Protein AF-A0A090MFX2-F1 (afdb_monomer)

Structure (mmCIF, N/CA/C/O backbone):
data_AF-A0A090MFX2-F1
#
_entry.id   AF-A0A090MFX2-F1
#
loop_
_atom_site.group_PDB
_atom_site.id
_atom_site.type_symbol
_atom_site.label_atom_id
_atom_site.label_alt_id
_atom_site.label_comp_id
_atom_site.label_asym_id
_atom_site.label_entity_id
_atom_site.label_seq_id
_atom_site.pdbx_PDB_ins_code
_atom_site.Cartn_x
_atom_site.Cartn_y
_atom_site.Cartn_z
_atom_site.occupancy
_atom_site.B_iso_or_equiv
_atom_site.auth_seq_id
_atom_site.auth_comp_id
_atom_site.auth_asym_id
_atom_site.auth_atom_id
_atom_site.pdbx_PDB_model_num
ATOM 1 N N . MET A 1 1 ? 0.417 9.725 8.225 1.00 79.62 1 MET A N 1
ATOM 2 C CA . MET A 1 1 ? -0.556 9.581 9.338 1.00 79.62 1 MET A CA 1
ATOM 3 C C . MET A 1 1 ? -0.622 8.150 9.881 1.00 79.62 1 MET A C 1
ATOM 5 O O . MET A 1 1 ? -0.572 8.003 11.095 1.00 79.62 1 MET A O 1
ATOM 9 N N . ILE A 1 2 ? -0.626 7.115 9.029 1.00 90.94 2 ILE A N 1
ATOM 10 C CA . ILE A 1 2 ? -0.698 5.692 9.433 1.00 90.94 2 ILE A CA 1
ATOM 11 C C . ILE A 1 2 ? 0.440 5.269 10.380 1.00 90.94 2 ILE A C 1
ATOM 13 O O . ILE A 1 2 ? 0.163 4.793 11.473 1.00 90.94 2 ILE A O 1
ATOM 17 N N . ARG A 1 3 ? 1.711 5.570 10.061 1.00 93.75 3 ARG A N 1
ATOM 18 C CA . ARG A 1 3 ? 2.859 5.313 10.966 1.00 93.75 3 ARG A CA 1
ATOM 19 C C . ARG A 1 3 ? 2.649 5.822 12.393 1.00 93.75 3 ARG A C 1
ATOM 21 O O . ARG A 1 3 ? 3.063 5.190 13.359 1.00 93.75 3 ARG A O 1
ATOM 28 N N . ARG A 1 4 ? 2.021 6.994 12.537 1.00 93.94 4 ARG A N 1
ATOM 29 C CA . ARG A 1 4 ? 1.722 7.570 13.853 1.00 93.94 4 ARG A CA 1
ATOM 30 C C . ARG A 1 4 ? 0.610 6.790 14.552 1.00 93.94 4 ARG A C 1
ATOM 32 O O . ARG A 1 4 ? 0.737 6.560 15.747 1.00 93.94 4 ARG A O 1
ATOM 39 N N . ALA A 1 5 ? -0.435 6.390 13.829 1.00 92.25 5 ALA A N 1
ATOM 40 C CA . ALA A 1 5 ? -1.502 5.554 14.372 1.00 92.25 5 ALA A CA 1
ATOM 41 C C . ALA A 1 5 ? -0.947 4.221 14.900 1.00 92.25 5 ALA A C 1
ATOM 43 O O . ALA A 1 5 ? -1.201 3.886 16.051 1.00 92.25 5 ALA A O 1
ATOM 44 N N . LEU A 1 6 ? -0.092 3.541 14.127 1.00 94.81 6 LEU A N 1
ATOM 45 C CA . LEU A 1 6 ? 0.555 2.288 14.539 1.00 94.81 6 LEU A CA 1
ATOM 46 C C . LEU A 1 6 ? 1.423 2.460 15.795 1.00 94.81 6 LEU A C 1
ATOM 48 O O . LEU A 1 6 ? 1.322 1.671 16.729 1.00 94.81 6 LEU A O 1
ATOM 52 N N . ARG A 1 7 ? 2.218 3.538 15.880 1.00 95.38 7 ARG A N 1
ATOM 53 C CA . ARG A 1 7 ? 2.998 3.858 17.096 1.00 95.38 7 ARG A CA 1
ATOM 54 C C . ARG A 1 7 ? 2.128 4.111 18.326 1.00 95.38 7 ARG A C 1
ATOM 56 O O . ARG A 1 7 ? 2.588 3.917 19.445 1.00 95.38 7 ARG A O 1
ATOM 63 N N . LEU A 1 8 ? 0.909 4.606 18.127 1.00 94.75 8 LEU A N 1
ATOM 64 C CA . LEU A 1 8 ? -0.022 4.928 19.204 1.00 94.75 8 LEU A CA 1
ATOM 65 C C . LEU A 1 8 ? -0.964 3.772 19.553 1.00 94.75 8 LEU A C 1
ATOM 67 O O . LEU A 1 8 ? -1.698 3.922 20.525 1.00 94.75 8 LEU A O 1
ATOM 71 N N . LYS A 1 9 ? -0.934 2.644 18.825 1.00 93.69 9 LYS A N 1
ATOM 72 C CA . LYS A 1 9 ? -1.847 1.503 19.011 1.00 93.69 9 LYS A CA 1
ATOM 73 C C . LYS A 1 9 ? -1.977 1.104 20.484 1.00 93.69 9 LYS A C 1
ATOM 75 O O . LYS A 1 9 ? -3.056 1.229 21.055 1.00 93.69 9 LYS A O 1
ATOM 80 N N . THR A 1 10 ? -0.863 0.765 21.134 1.00 94.12 10 THR A N 1
ATOM 81 C CA . THR A 1 10 ? -0.848 0.346 22.548 1.00 94.12 10 THR A CA 1
ATOM 82 C C . THR A 1 10 ? -1.398 1.425 23.481 1.00 94.12 10 THR A C 1
ATOM 84 O O . THR A 1 10 ? -2.158 1.140 24.403 1.00 94.12 10 THR A O 1
ATOM 87 N N . SER A 1 11 ? -1.051 2.690 23.240 1.00 94.12 11 SER A N 1
ATOM 88 C CA . SER A 1 11 ? -1.545 3.808 24.048 1.00 94.12 11 SER A CA 1
ATOM 89 C C . SER A 1 11 ? -3.056 3.999 23.897 1.00 94.12 11 SER A C 1
ATOM 91 O O . SER A 1 11 ? -3.733 4.299 24.878 1.00 94.12 11 SER A O 1
ATOM 93 N N . ILE A 1 12 ? -3.586 3.821 22.684 1.00 91.69 12 ILE A N 1
ATOM 94 C CA . ILE A 1 12 ? -5.021 3.903 22.389 1.00 91.69 12 ILE A CA 1
ATOM 95 C C . ILE A 1 12 ? -5.760 2.752 23.075 1.00 91.69 12 ILE A C 1
ATOM 97 O O . ILE A 1 12 ? -6.753 2.999 23.756 1.00 91.69 12 ILE A O 1
ATOM 101 N N . GLU A 1 13 ? -5.257 1.524 22.969 1.00 92.25 13 GLU A N 1
ATOM 102 C CA . GLU A 1 13 ? -5.842 0.342 23.615 1.00 92.25 13 GLU A CA 1
ATOM 103 C C . GLU A 1 13 ? -5.888 0.490 25.141 1.00 92.25 13 GLU A C 1
ATOM 105 O O . GLU A 1 13 ? -6.936 0.292 25.757 1.00 92.25 13 GLU A O 1
ATOM 110 N N . LEU A 1 14 ? -4.790 0.930 25.764 1.00 93.88 14 LEU A N 1
ATOM 111 C CA . LEU A 1 14 ? -4.743 1.182 27.207 1.00 93.88 14 LEU A CA 1
ATOM 112 C C . LEU A 1 14 ? -5.718 2.282 27.638 1.00 93.88 14 LEU A C 1
ATOM 114 O O . LEU A 1 14 ? -6.377 2.162 28.675 1.00 93.88 14 LEU A O 1
ATOM 118 N N . LEU A 1 15 ? -5.830 3.352 26.845 1.00 92.81 15 LEU A N 1
ATOM 119 C CA . LEU A 1 15 ? -6.781 4.431 27.101 1.00 92.81 15 LEU A CA 1
ATOM 120 C C . LEU A 1 15 ? -8.218 3.910 27.032 1.00 92.81 15 LEU A C 1
ATOM 122 O O . LEU A 1 15 ? -9.003 4.196 27.935 1.00 92.81 15 LEU A O 1
ATOM 126 N N . LEU A 1 16 ? -8.547 3.113 26.012 1.00 92.19 16 LEU A N 1
ATOM 127 C CA . LEU A 1 16 ? -9.862 2.494 25.852 1.00 92.19 16 LEU A CA 1
ATOM 128 C C . LEU A 1 16 ? -10.209 1.592 27.036 1.00 92.19 16 LEU A C 1
ATOM 130 O O . LEU A 1 16 ? -11.299 1.723 27.590 1.00 92.19 16 LEU A O 1
ATOM 134 N N . ILE A 1 17 ? -9.282 0.732 27.463 1.00 92.88 17 ILE A N 1
ATOM 135 C CA . ILE A 1 17 ? -9.469 -0.157 28.618 1.00 92.88 17 ILE A CA 1
ATOM 136 C C . ILE A 1 17 ? -9.744 0.663 29.882 1.00 92.88 17 ILE A C 1
ATOM 138 O O . ILE A 1 17 ? -10.736 0.426 30.575 1.00 92.88 17 ILE A O 1
ATOM 142 N N . LYS A 1 18 ? -8.902 1.665 30.162 1.00 94.06 18 LYS A N 1
ATOM 143 C CA . LYS A 1 18 ? -9.042 2.521 31.346 1.00 94.06 18 LYS A CA 1
ATOM 144 C C . LYS A 1 18 ? -10.369 3.275 31.339 1.00 94.06 18 LYS A C 1
ATOM 146 O O . LYS A 1 18 ? -11.072 3.297 32.346 1.00 94.06 18 LYS A O 1
ATOM 151 N N . TYR A 1 19 ? -10.714 3.880 30.207 1.00 92.25 19 TYR A N 1
ATOM 152 C CA . TYR A 1 19 ? -11.928 4.676 30.078 1.00 92.25 19 TYR A CA 1
ATOM 153 C C . TYR A 1 19 ? -13.190 3.808 30.143 1.00 92.25 19 TYR A C 1
ATOM 155 O O . TYR A 1 19 ? -14.181 4.208 30.751 1.00 92.25 19 TYR A O 1
ATOM 163 N N . LYS A 1 20 ? -13.144 2.590 29.587 1.00 91.38 20 LYS A N 1
ATOM 164 C CA . LYS A 1 20 ? -14.226 1.606 29.702 1.00 91.38 20 LYS A CA 1
ATOM 165 C C . LYS A 1 20 ? -14.467 1.217 31.159 1.00 91.38 20 LYS A C 1
ATOM 167 O O . LYS A 1 20 ? -15.611 1.264 31.599 1.00 91.38 20 LYS A O 1
ATOM 172 N N . ALA A 1 21 ? -13.409 0.894 31.905 1.00 91.19 21 ALA A N 1
ATOM 173 C CA . ALA A 1 21 ? -13.511 0.536 33.319 1.00 91.19 21 ALA A CA 1
ATOM 174 C C . ALA A 1 21 ? -14.108 1.680 34.156 1.00 91.19 21 ALA A C 1
ATOM 176 O O . ALA A 1 21 ? -15.079 1.470 34.877 1.00 91.19 21 ALA A O 1
ATOM 177 N N . GLN A 1 22 ? -13.596 2.904 33.983 1.00 91.75 22 GLN A N 1
ATOM 178 C CA . GLN A 1 22 ? -14.121 4.093 34.665 1.00 91.75 22 GLN A CA 1
ATOM 179 C C . GLN A 1 22 ? -15.605 4.321 34.361 1.00 91.75 22 GLN A C 1
ATOM 181 O O . GLN A 1 22 ? -16.410 4.518 35.270 1.00 91.75 22 GLN A O 1
ATOM 186 N N . TRP A 1 23 ? -15.981 4.246 33.083 1.00 91.62 23 TRP A N 1
ATOM 187 C CA . TRP A 1 23 ? -17.366 4.433 32.675 1.00 91.62 23 TRP A CA 1
ATOM 188 C C . TRP A 1 23 ? -18.284 3.351 33.251 1.00 91.62 23 TRP A C 1
ATOM 190 O O . TRP A 1 23 ? -19.389 3.662 33.694 1.00 91.62 23 TRP A O 1
ATOM 200 N N . GLU A 1 24 ? -17.852 2.088 33.264 1.00 90.19 24 GLU A N 1
ATOM 201 C CA . GLU A 1 24 ? -18.618 1.003 33.874 1.00 90.19 24 GLU A CA 1
ATOM 202 C C . GLU A 1 24 ? -18.808 1.226 35.377 1.00 90.19 24 GLU A C 1
ATOM 204 O O . GLU A 1 24 ? -19.937 1.118 35.852 1.00 90.19 24 GLU A O 1
ATOM 209 N N . ASP A 1 25 ? -17.758 1.591 36.113 1.00 88.50 25 ASP A N 1
ATOM 210 C CA . ASP A 1 25 ? -17.822 1.826 37.561 1.00 88.50 25 ASP A CA 1
ATOM 211 C C . ASP A 1 25 ? -18.793 2.957 37.928 1.00 88.50 25 ASP A C 1
ATOM 213 O O . ASP A 1 25 ? -19.619 2.805 38.831 1.00 88.50 25 ASP A O 1
ATOM 217 N N . GLU A 1 26 ? -18.778 4.061 37.176 1.00 88.75 26 GLU A N 1
ATOM 218 C CA . GLU A 1 26 ? -19.721 5.175 37.349 1.00 88.75 26 GLU A CA 1
ATOM 219 C C . GLU A 1 26 ? -21.174 4.778 37.039 1.00 88.75 26 GLU A C 1
ATOM 221 O O . GLU A 1 26 ? -22.134 5.373 37.545 1.00 88.75 26 GLU A O 1
ATOM 226 N N . ASN A 1 27 ? -21.365 3.767 36.187 1.00 87.75 27 ASN A N 1
ATOM 227 C CA . ASN A 1 27 ? -22.669 3.412 35.645 1.00 87.75 27 ASN A CA 1
ATOM 228 C C . ASN A 1 27 ? -23.281 2.127 36.216 1.00 87.75 27 ASN A C 1
ATOM 230 O O . ASN A 1 27 ? -24.488 1.918 36.024 1.00 87.75 27 ASN A O 1
ATOM 234 N N . ARG A 1 28 ? -22.527 1.322 36.970 1.00 87.81 28 ARG A N 1
ATOM 235 C CA . ARG A 1 28 ? -23.011 0.106 37.639 1.00 87.81 28 ARG A CA 1
ATOM 236 C C . ARG A 1 28 ? -24.080 0.407 38.692 1.00 87.81 28 ARG A C 1
ATOM 238 O O . ARG A 1 28 ? -24.046 1.395 39.424 1.00 87.81 28 ARG A O 1
ATOM 245 N N . SER A 1 29 ? -25.074 -0.473 38.767 1.00 82.31 29 SER A N 1
ATOM 246 C CA . SER A 1 29 ? -26.106 -0.447 39.803 1.00 82.31 29 SER A CA 1
ATOM 247 C C . SER A 1 29 ? -25.534 -0.907 41.143 1.00 82.31 29 SER A C 1
ATOM 249 O O . SER A 1 29 ? -24.992 -2.004 41.236 1.00 82.31 29 SER A O 1
ATOM 251 N N . LYS A 1 30 ? -25.748 -0.135 42.215 1.00 79.00 30 LYS A N 1
ATOM 252 C CA . LYS A 1 30 ? -25.353 -0.536 43.580 1.00 79.00 30 LYS A CA 1
ATOM 253 C C . LYS A 1 30 ? -26.087 -1.786 44.093 1.00 79.00 30 LYS A C 1
ATOM 255 O O . LYS A 1 30 ? -25.607 -2.418 45.022 1.00 79.00 30 LYS A O 1
ATOM 260 N N . LYS A 1 31 ? -27.249 -2.129 43.516 1.00 76.12 31 LYS A N 1
ATOM 261 C CA . LYS A 1 31 ? -28.055 -3.298 43.920 1.00 76.12 31 LYS A CA 1
ATOM 262 C C . LYS A 1 31 ? -27.691 -4.578 43.172 1.00 76.12 31 LYS A C 1
ATOM 264 O O . LYS A 1 31 ? -27.743 -5.648 43.758 1.00 76.12 31 LYS A O 1
ATOM 269 N N . THR A 1 32 ? -27.382 -4.477 41.882 1.00 77.94 32 THR A N 1
ATOM 270 C CA . THR A 1 32 ? -27.178 -5.643 41.001 1.00 77.94 32 THR A CA 1
ATOM 271 C C . THR A 1 32 ? -25.747 -5.769 40.485 1.00 77.94 32 THR A C 1
ATOM 273 O O . THR A 1 32 ? -25.419 -6.768 39.861 1.00 77.94 32 THR A O 1
ATOM 276 N N . GLY A 1 33 ? -24.893 -4.761 40.690 1.00 80.12 33 GLY A N 1
ATOM 277 C CA . GLY A 1 33 ? -23.511 -4.737 40.197 1.00 80.12 33 GLY A CA 1
ATOM 278 C C . GLY A 1 33 ? -23.374 -4.608 38.676 1.00 80.12 33 GLY A C 1
ATOM 279 O O . GLY A 1 33 ? -22.260 -4.516 38.174 1.00 80.12 33 GLY A O 1
ATOM 280 N N . GLN A 1 34 ? -24.489 -4.574 37.941 1.00 82.50 34 GLN A N 1
ATOM 281 C CA . GLN A 1 34 ? -24.530 -4.532 36.479 1.00 82.50 34 GLN A CA 1
ATOM 282 C C . GLN A 1 34 ? -24.909 -3.140 35.962 1.00 82.50 34 GLN A C 1
ATOM 284 O O . GLN A 1 34 ? -25.633 -2.384 36.621 1.00 82.50 34 GLN A O 1
ATOM 289 N N . VAL A 1 35 ? -24.427 -2.802 34.764 1.00 83.44 35 VAL A N 1
ATOM 290 C CA . VAL A 1 35 ? -24.843 -1.601 34.028 1.00 83.44 35 VAL A CA 1
ATOM 291 C C . VAL A 1 35 ? -26.199 -1.873 33.375 1.00 83.44 35 VAL A C 1
ATOM 293 O O . VAL A 1 35 ? -26.382 -2.886 32.707 1.00 83.44 35 VAL A O 1
ATOM 296 N N . THR A 1 36 ? -27.170 -0.978 33.562 1.00 82.50 36 THR A N 1
ATOM 297 C CA . THR A 1 36 ? -28.502 -1.135 32.964 1.00 82.50 36 THR A CA 1
ATOM 298 C C . THR A 1 36 ? -28.486 -0.877 31.457 1.00 82.50 36 THR A C 1
ATOM 300 O O . THR A 1 36 ? -27.716 -0.060 30.948 1.00 82.50 36 THR A O 1
ATOM 303 N N . GLN A 1 37 ? -29.409 -1.507 30.731 1.00 80.25 37 GLN A N 1
ATOM 304 C CA . GLN A 1 37 ? -29.507 -1.383 29.273 1.00 80.25 37 GLN A CA 1
ATOM 305 C C . GLN A 1 37 ? -29.758 0.062 28.799 1.00 80.25 37 GLN A C 1
ATOM 307 O O . GLN A 1 37 ? -29.189 0.497 27.801 1.00 80.25 37 GLN A O 1
ATOM 312 N N . ALA A 1 38 ? -30.504 0.858 29.574 1.00 81.94 38 ALA A N 1
ATOM 313 C CA . ALA A 1 38 ? -30.701 2.287 29.311 1.00 81.94 38 ALA A CA 1
ATOM 314 C C . ALA A 1 38 ? -29.397 3.110 29.382 1.00 81.94 38 ALA A C 1
ATOM 316 O O . ALA A 1 38 ? -29.263 4.116 28.686 1.00 81.94 38 ALA A O 1
ATOM 317 N N . LYS A 1 39 ? -28.429 2.696 30.212 1.00 81.81 39 LYS A N 1
ATOM 318 C CA . LYS A 1 39 ? -27.109 3.338 30.303 1.00 81.81 39 LYS A CA 1
ATOM 319 C C . LYS A 1 39 ? -26.181 2.878 29.181 1.00 81.81 39 LYS A C 1
ATOM 321 O O . LYS A 1 39 ? -25.485 3.713 28.612 1.00 81.81 39 LYS A O 1
ATOM 326 N N . LEU A 1 40 ? -26.239 1.602 28.790 1.00 81.38 40 LEU A N 1
ATOM 327 C CA . LEU A 1 40 ? -25.532 1.089 27.606 1.00 81.38 40 LEU A CA 1
ATOM 328 C C . LEU A 1 40 ? -25.957 1.813 26.318 1.00 81.38 40 LEU A C 1
ATOM 330 O O . LEU A 1 40 ? -25.110 2.122 25.487 1.00 81.38 40 LEU A O 1
ATOM 334 N N . ALA A 1 41 ? -27.230 2.195 26.181 1.00 78.62 41 ALA A N 1
ATOM 335 C CA . ALA A 1 41 ? -27.692 3.003 25.047 1.00 78.62 41 ALA A CA 1
ATOM 336 C C . ALA A 1 41 ? -27.047 4.408 24.984 1.00 78.62 41 ALA A C 1
ATOM 338 O O . ALA A 1 41 ? -26.970 5.018 23.919 1.00 78.62 41 ALA A O 1
ATOM 339 N N . LYS A 1 42 ? -26.544 4.922 26.115 1.00 84.31 42 LYS A N 1
ATOM 340 C CA . LYS A 1 42 ? -25.837 6.211 26.224 1.00 84.31 42 LYS A CA 1
ATOM 341 C C . LYS A 1 42 ? -24.311 6.048 26.265 1.00 84.31 42 LYS A C 1
ATOM 343 O O . LYS A 1 42 ? -23.612 6.969 26.686 1.00 84.31 42 LYS A O 1
ATOM 348 N N . LYS A 1 43 ? -23.785 4.895 25.829 1.00 86.62 43 LYS A N 1
ATOM 349 C CA . LYS A 1 43 ? -22.343 4.613 25.781 1.00 86.62 43 LYS A CA 1
ATOM 350 C C . LYS A 1 43 ? -21.615 5.685 24.940 1.00 86.62 43 LYS A C 1
ATOM 352 O O . LYS A 1 43 ? -22.038 5.955 23.802 1.00 86.62 43 LYS A O 1
ATOM 357 N N . PRO A 1 44 ? -20.539 6.303 25.472 1.00 90.06 44 PRO A N 1
ATOM 358 C CA . PRO A 1 44 ? -19.711 7.259 24.743 1.00 90.06 44 PRO A CA 1
ATOM 359 C C . PRO A 1 44 ? -19.234 6.692 23.407 1.00 90.06 44 PRO A C 1
ATOM 361 O O . PRO A 1 44 ? -18.919 5.507 23.323 1.00 90.06 44 PRO A O 1
ATOM 364 N N . ARG A 1 45 ? -19.133 7.539 22.374 1.00 89.88 45 ARG A N 1
ATOM 365 C CA . ARG A 1 45 ? -18.779 7.116 21.003 1.00 89.88 45 ARG A CA 1
ATOM 366 C C . ARG A 1 45 ? -17.501 6.283 20.935 1.00 89.88 45 ARG A C 1
ATOM 368 O O . ARG A 1 45 ? -17.511 5.239 20.301 1.00 89.88 45 ARG A O 1
ATOM 375 N N . ILE A 1 46 ? -16.457 6.711 21.645 1.00 88.19 46 ILE A N 1
ATOM 376 C CA . ILE A 1 46 ? -15.147 6.042 21.696 1.00 88.19 46 ILE A CA 1
ATOM 377 C C . ILE A 1 46 ? -15.214 4.609 22.256 1.00 88.19 46 ILE A C 1
ATOM 379 O O . ILE A 1 46 ? -14.359 3.778 21.976 1.00 88.19 46 ILE A O 1
ATOM 383 N N . LEU A 1 47 ? -16.241 4.310 23.054 1.00 89.50 47 LEU A N 1
ATOM 384 C CA . LEU A 1 47 ? -16.446 2.994 23.644 1.00 89.50 47 LEU A CA 1
ATOM 385 C C . LEU A 1 47 ? -17.380 2.116 22.809 1.00 89.50 47 LEU A C 1
ATOM 387 O O . LEU A 1 47 ? -17.566 0.959 23.165 1.00 89.50 47 LEU A O 1
ATOM 391 N N . ARG A 1 48 ? -18.020 2.639 21.759 1.00 89.25 48 ARG A N 1
ATOM 392 C CA . ARG A 1 48 ? -18.897 1.835 20.903 1.00 89.25 48 ARG A CA 1
ATOM 393 C C . ARG A 1 48 ? -18.057 0.974 19.980 1.00 89.25 48 ARG A C 1
ATOM 395 O O . ARG A 1 48 ? -17.121 1.479 19.370 1.00 89.25 48 ARG A O 1
ATOM 402 N N . ASP A 1 49 ? -18.454 -0.281 19.858 1.00 86.94 49 ASP A N 1
ATOM 403 C CA . ASP A 1 49 ? -17.681 -1.299 19.156 1.00 86.94 49 ASP A CA 1
ATOM 404 C C . ASP A 1 49 ? -17.541 -0.943 17.657 1.00 86.94 49 ASP A C 1
ATOM 406 O O . ASP A 1 49 ? -16.472 -1.102 17.089 1.00 86.94 49 ASP A O 1
ATOM 410 N N . GLU A 1 50 ? -18.557 -0.298 17.067 1.00 87.88 50 GLU A N 1
ATOM 411 C CA . GLU A 1 50 ? -18.553 0.251 15.694 1.00 87.88 50 GLU A CA 1
ATOM 412 C C . GLU A 1 50 ? -17.484 1.334 15.422 1.00 87.88 50 GLU A C 1
ATOM 414 O O . GLU A 1 50 ? -17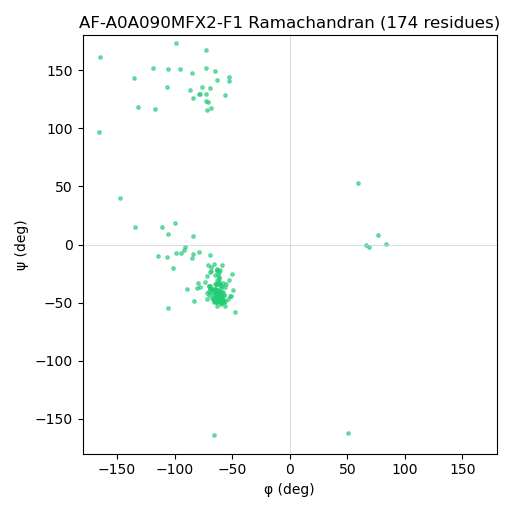.153 1.593 14.271 1.00 87.88 50 GLU A O 1
ATOM 419 N N . ASN A 1 51 ? -16.968 2.002 16.462 1.00 88.62 51 ASN A N 1
ATOM 420 C CA . ASN A 1 51 ? -15.961 3.066 16.336 1.00 88.62 51 ASN A CA 1
ATOM 421 C C . ASN A 1 51 ? -14.566 2.601 16.781 1.00 88.62 51 ASN A C 1
ATOM 423 O O . ASN A 1 51 ? -13.670 3.432 16.955 1.00 88.62 51 ASN A O 1
ATOM 427 N N . GLN A 1 52 ? -14.395 1.305 17.040 1.00 88.62 52 GLN A N 1
ATOM 428 C CA . GLN A 1 52 ? -13.130 0.724 17.464 1.00 88.62 52 GLN A CA 1
ATOM 429 C C . GLN A 1 52 ? -12.522 -0.067 16.315 1.00 88.62 52 GLN A C 1
ATOM 431 O O . GLN A 1 52 ? -13.208 -0.825 15.641 1.00 88.62 52 GLN A O 1
ATOM 436 N N . LEU A 1 53 ? -11.219 0.121 16.114 1.00 89.25 53 LEU A N 1
ATOM 437 C CA . LEU A 1 53 ? -10.453 -0.694 15.182 1.00 89.25 53 LEU A CA 1
ATOM 438 C C . LEU A 1 53 ? -10.276 -2.083 15.790 1.00 89.25 53 LEU A C 1
ATOM 440 O O . LEU A 1 53 ? -9.761 -2.218 16.904 1.00 89.25 53 LEU A O 1
ATOM 444 N N . THR A 1 54 ? -10.707 -3.092 15.049 1.00 89.50 54 THR A N 1
ATOM 445 C CA . THR A 1 54 ? -10.471 -4.498 15.361 1.00 89.50 54 THR A CA 1
ATOM 446 C C . THR A 1 54 ? -9.010 -4.864 15.102 1.00 89.50 54 THR A C 1
ATOM 448 O O . THR A 1 54 ? -8.272 -4.126 14.444 1.00 89.50 54 THR A O 1
ATOM 451 N N . ASP A 1 55 ? -8.573 -6.029 15.583 1.00 89.12 55 ASP A N 1
ATOM 452 C CA . ASP A 1 55 ? -7.221 -6.527 15.300 1.00 89.12 55 ASP A CA 1
ATOM 453 C C . ASP A 1 55 ? -6.943 -6.635 13.794 1.00 89.12 55 ASP A C 1
ATOM 455 O O . ASP A 1 55 ? -5.852 -6.282 13.347 1.00 89.12 55 ASP A O 1
ATOM 459 N N . LYS A 1 56 ? -7.962 -7.018 13.013 1.00 88.06 56 LYS A N 1
ATOM 460 C CA . LYS A 1 56 ? -7.897 -7.076 11.548 1.00 88.06 56 LYS A CA 1
ATOM 461 C C . LYS A 1 56 ? -7.708 -5.693 10.927 1.00 88.06 56 LYS A C 1
ATOM 463 O O . LYS A 1 56 ? -6.897 -5.535 10.023 1.00 88.06 56 LYS A O 1
ATOM 468 N N . ASP A 1 57 ? -8.408 -4.674 11.428 1.00 88.75 57 ASP A N 1
ATOM 469 C CA . ASP A 1 57 ? -8.249 -3.304 10.920 1.00 88.75 57 ASP A CA 1
ATOM 470 C C . ASP A 1 57 ? -6.833 -2.776 11.176 1.00 88.75 57 ASP A C 1
ATOM 472 O O . ASP A 1 57 ? -6.238 -2.105 10.330 1.00 88.75 57 ASP A O 1
ATOM 476 N N . TRP A 1 58 ? -6.259 -3.104 12.336 1.00 91.94 58 TRP A N 1
ATOM 477 C CA . TRP A 1 58 ? -4.865 -2.779 12.630 1.00 91.94 58 TRP A CA 1
ATOM 478 C C . TRP A 1 58 ? -3.898 -3.501 11.696 1.00 91.94 58 TRP A C 1
ATOM 480 O O . TRP A 1 58 ? -2.942 -2.881 11.237 1.00 91.94 58 TRP A O 1
ATOM 490 N N . GLU A 1 59 ? -4.138 -4.777 11.407 1.00 91.00 59 GLU A N 1
ATOM 491 C CA . GLU A 1 59 ? -3.351 -5.565 10.454 1.00 91.00 59 GLU A CA 1
ATOM 492 C C . GLU A 1 59 ? -3.393 -4.960 9.041 1.00 91.00 59 GLU A C 1
ATOM 494 O O . GLU A 1 59 ? -2.344 -4.743 8.433 1.00 91.00 59 GLU A O 1
ATOM 499 N N . VAL A 1 60 ? -4.569 -4.532 8.570 1.00 91.12 60 VAL A N 1
ATOM 500 C CA . VAL A 1 60 ? -4.707 -3.773 7.314 1.00 91.12 60 VAL A CA 1
ATOM 501 C C . VAL A 1 60 ? -3.858 -2.497 7.338 1.00 91.12 60 VAL A C 1
ATOM 503 O O . VAL A 1 60 ? -3.159 -2.198 6.368 1.00 91.12 60 VAL A O 1
ATOM 506 N N . LEU A 1 61 ? -3.858 -1.744 8.444 1.00 92.31 61 LEU A N 1
ATOM 507 C CA . LEU A 1 61 ? -3.022 -0.544 8.573 1.00 92.31 61 LEU A CA 1
ATOM 508 C C . LEU A 1 61 ? -1.519 -0.853 8.519 1.00 92.31 61 LEU A C 1
ATOM 510 O O . LEU A 1 61 ? -0.766 -0.030 7.996 1.00 92.31 61 LEU A O 1
ATOM 514 N N . TYR A 1 62 ? -1.078 -2.005 9.031 1.00 93.50 62 TYR A N 1
ATOM 515 C CA . TYR A 1 62 ? 0.313 -2.447 8.901 1.00 93.50 62 TYR A CA 1
ATOM 516 C C . TYR A 1 62 ? 0.674 -2.730 7.442 1.00 93.50 62 TYR A C 1
ATOM 518 O O . TYR A 1 62 ? 1.677 -2.209 6.957 1.00 93.50 62 TYR A O 1
ATOM 526 N N . HIS A 1 63 ? -0.157 -3.483 6.720 1.00 93.25 63 HIS A N 1
ATOM 527 C CA . HIS A 1 63 ? 0.091 -3.769 5.305 1.00 93.25 63 HIS A CA 1
ATOM 528 C C . HIS A 1 63 ? 0.078 -2.503 4.444 1.00 93.25 63 HIS A C 1
ATOM 530 O O . HIS A 1 63 ? 0.964 -2.307 3.615 1.00 93.25 63 HIS A O 1
ATOM 536 N N . LEU A 1 64 ? -0.867 -1.589 4.684 1.00 93.06 64 LEU A N 1
ATOM 537 C CA . LEU A 1 64 ? -0.895 -0.296 3.999 1.00 93.06 64 LEU A CA 1
ATOM 538 C C . LEU A 1 64 ? 0.363 0.534 4.279 1.00 93.06 64 LEU A C 1
ATOM 540 O O . LEU A 1 64 ? 0.878 1.187 3.375 1.00 93.06 64 LEU A O 1
ATOM 544 N N . GLU A 1 65 ? 0.872 0.528 5.512 1.00 95.56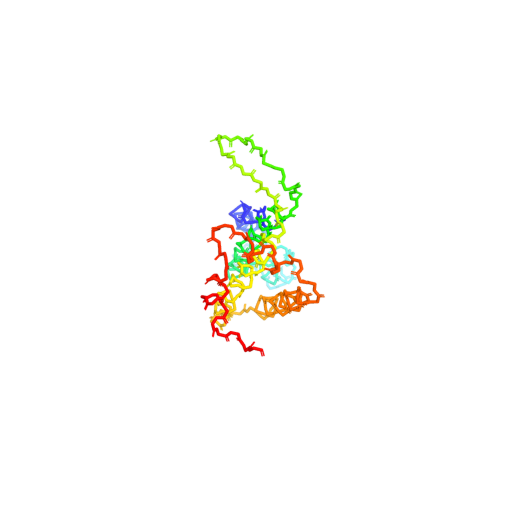 65 GLU A N 1
ATOM 545 C CA . GLU A 1 65 ? 2.117 1.226 5.841 1.00 95.56 65 GLU A CA 1
ATOM 546 C C . GLU A 1 65 ? 3.325 0.628 5.117 1.00 95.56 65 GLU A C 1
ATOM 548 O O . GLU A 1 65 ? 4.153 1.385 4.605 1.00 95.56 65 GLU A O 1
ATOM 553 N N . ALA A 1 66 ? 3.385 -0.698 5.007 1.00 95.75 66 ALA A N 1
ATOM 554 C CA . ALA A 1 66 ? 4.438 -1.391 4.281 1.00 95.75 66 ALA A CA 1
ATOM 555 C C . ALA A 1 66 ? 4.403 -1.057 2.779 1.00 95.75 66 ALA A C 1
ATOM 557 O O . ALA A 1 66 ? 5.418 -0.615 2.240 1.00 95.75 66 ALA A O 1
ATOM 558 N N . ILE A 1 67 ? 3.234 -1.152 2.128 1.00 95.44 67 ILE A N 1
ATOM 559 C CA . ILE A 1 67 ? 3.054 -0.766 0.714 1.00 95.44 67 ILE A CA 1
ATOM 560 C C . ILE A 1 67 ? 3.486 0.689 0.505 1.00 95.44 67 ILE A C 1
ATOM 562 O O . ILE A 1 67 ? 4.337 0.980 -0.335 1.00 95.44 67 ILE A O 1
ATOM 566 N N . LEU A 1 68 ? 2.952 1.616 1.307 1.00 95.88 68 LEU A N 1
ATOM 567 C CA . LEU A 1 68 ? 3.263 3.042 1.177 1.00 95.88 68 LEU A CA 1
ATOM 568 C C . LEU A 1 68 ? 4.742 3.355 1.420 1.00 95.88 68 LEU A C 1
ATOM 570 O O . LEU A 1 68 ? 5.246 4.340 0.890 1.00 95.88 68 LEU A O 1
ATOM 574 N N . THR A 1 69 ? 5.447 2.538 2.200 1.00 96.12 69 THR A N 1
ATOM 575 C CA . THR A 1 69 ? 6.892 2.683 2.408 1.00 96.12 69 THR A CA 1
ATOM 576 C C . THR A 1 69 ? 7.688 2.320 1.155 1.00 96.12 69 THR A C 1
ATOM 578 O O . THR A 1 69 ? 8.676 2.997 0.856 1.00 96.12 69 THR A O 1
ATOM 581 N N . VAL A 1 70 ? 7.245 1.319 0.387 1.00 96.56 70 VAL A N 1
ATOM 582 C CA . VAL A 1 70 ? 7.841 1.006 -0.921 1.00 96.56 70 VAL A CA 1
ATOM 583 C C . VAL A 1 70 ? 7.596 2.161 -1.891 1.00 96.56 70 VAL A C 1
ATOM 585 O O . VAL A 1 70 ? 8.551 2.667 -2.478 1.00 96.56 70 VAL A O 1
ATOM 588 N N . PHE A 1 71 ? 6.359 2.666 -1.969 1.00 95.69 71 PHE A N 1
ATOM 589 C CA . PHE A 1 71 ? 6.027 3.852 -2.771 1.00 95.69 71 PHE A CA 1
ATOM 590 C C . PHE A 1 71 ? 6.870 5.069 -2.389 1.00 95.69 71 PHE A C 1
ATOM 592 O O . PHE A 1 71 ? 7.459 5.706 -3.256 1.00 95.69 71 PHE A O 1
ATOM 599 N N . GLU A 1 72 ? 6.970 5.384 -1.097 1.00 94.62 72 GLU A N 1
ATOM 600 C CA . GLU A 1 72 ? 7.780 6.503 -0.614 1.00 94.62 72 GLU A CA 1
ATOM 601 C C . GLU A 1 72 ? 9.249 6.346 -1.015 1.00 94.62 72 GLU A C 1
ATOM 603 O O . GLU A 1 72 ? 9.879 7.324 -1.411 1.00 94.62 72 GLU A O 1
ATOM 608 N N . THR A 1 73 ? 9.795 5.132 -0.918 1.00 92.06 73 THR A N 1
ATOM 609 C CA . THR A 1 73 ? 11.176 4.846 -1.323 1.00 92.06 73 THR A CA 1
ATOM 610 C C . THR A 1 73 ? 11.366 5.075 -2.817 1.00 92.06 73 THR A C 1
ATOM 612 O O . THR A 1 73 ? 12.242 5.847 -3.194 1.00 92.06 73 THR A O 1
ATOM 615 N N . VAL A 1 74 ? 10.520 4.466 -3.655 1.00 93.75 74 VAL A N 1
ATOM 616 C CA . VAL A 1 74 ? 10.615 4.574 -5.118 1.00 93.75 74 VAL A CA 1
ATOM 617 C C . VAL A 1 74 ? 10.446 6.019 -5.574 1.00 93.75 74 VAL A C 1
ATOM 619 O O . VAL A 1 74 ? 11.285 6.525 -6.310 1.00 93.75 74 VAL A O 1
ATOM 622 N N . VAL A 1 75 ? 9.422 6.722 -5.088 1.00 92.62 75 VAL A N 1
ATOM 623 C CA . VAL A 1 75 ? 9.184 8.124 -5.458 1.00 92.62 75 VAL A CA 1
ATOM 624 C C . VAL A 1 75 ? 10.365 9.001 -5.047 1.00 92.62 75 VAL A C 1
ATOM 626 O O . VAL A 1 75 ? 10.871 9.748 -5.872 1.00 92.62 75 VAL A O 1
ATOM 629 N N . LYS A 1 76 ? 10.895 8.857 -3.827 1.00 88.94 76 LYS A N 1
ATOM 630 C CA . LYS A 1 76 ? 12.086 9.617 -3.404 1.00 88.94 76 LYS A CA 1
ATOM 631 C C . LYS A 1 76 ? 13.323 9.320 -4.247 1.00 88.94 76 LYS A C 1
ATOM 633 O O . LYS A 1 76 ? 14.171 10.195 -4.405 1.00 88.94 76 LYS A O 1
ATOM 638 N N . THR A 1 77 ? 13.459 8.093 -4.741 1.00 87.06 77 THR A N 1
ATOM 639 C CA . THR A 1 77 ? 14.531 7.715 -5.667 1.00 87.06 77 THR A CA 1
ATOM 640 C C . THR A 1 77 ? 14.351 8.394 -7.025 1.00 87.06 77 THR A C 1
ATOM 642 O O . THR A 1 77 ? 15.347 8.826 -7.595 1.00 87.06 77 THR A O 1
ATOM 645 N N . LEU A 1 78 ? 13.113 8.525 -7.508 1.00 90.25 78 LEU A N 1
ATOM 646 C CA . LEU A 1 78 ? 12.765 9.154 -8.788 1.00 90.25 78 LEU A CA 1
ATOM 647 C C . LEU A 1 78 ? 12.622 10.689 -8.721 1.00 90.25 78 LEU A C 1
ATOM 649 O O . LEU A 1 78 ? 12.567 11.341 -9.746 1.00 90.25 78 LEU A O 1
ATOM 653 N N . GLU A 1 79 ? 12.582 11.300 -7.537 1.00 87.44 79 GLU A N 1
ATOM 654 C CA . GLU A 1 79 ? 12.591 12.768 -7.354 1.00 87.44 79 GLU A CA 1
ATOM 655 C C . GLU A 1 79 ? 14.009 13.383 -7.361 1.00 87.44 79 GLU A C 1
ATOM 657 O O . GLU A 1 79 ? 14.204 14.546 -7.000 1.00 87.44 79 GLU A O 1
ATOM 662 N N . GLY A 1 80 ? 15.029 12.586 -7.676 1.00 83.44 80 GLY A N 1
ATOM 663 C CA . GLY A 1 80 ? 16.423 13.012 -7.764 1.00 83.44 80 GLY A CA 1
ATOM 664 C C . GLY A 1 80 ? 16.715 14.010 -8.893 1.00 83.44 80 GLY A C 1
ATOM 665 O O . GLY A 1 80 ? 15.846 14.678 -9.430 1.00 83.44 80 GLY A O 1
ATOM 666 N N . ASP A 1 81 ? 17.999 14.160 -9.218 1.00 81.50 81 ASP A N 1
ATOM 667 C CA . ASP A 1 81 ? 18.452 15.070 -10.277 1.00 81.50 81 ASP A CA 1
ATOM 668 C C . ASP A 1 81 ? 19.495 14.440 -11.209 1.00 81.50 81 ASP A C 1
ATOM 670 O O . ASP A 1 81 ? 20.226 15.155 -11.892 1.00 81.50 81 ASP A O 1
ATOM 674 N N . GLY A 1 82 ? 19.650 13.117 -11.182 1.00 80.75 82 GLY A N 1
ATOM 675 C CA . GLY A 1 82 ? 20.640 12.370 -11.957 1.00 80.75 82 GLY A CA 1
ATOM 676 C C . GLY A 1 82 ? 22.100 12.635 -11.567 1.00 80.75 82 GLY A C 1
ATOM 677 O O . GLY A 1 82 ? 23.012 12.040 -12.140 1.00 80.75 82 GLY A O 1
ATOM 678 N N . HIS A 1 83 ? 22.382 13.504 -10.586 1.00 82.38 83 HIS A N 1
ATOM 679 C CA . HIS A 1 83 ? 23.758 13.881 -10.268 1.00 82.38 83 HIS A CA 1
ATOM 680 C C . HIS A 1 83 ? 24.421 12.869 -9.338 1.00 82.38 83 HIS A C 1
ATOM 682 O O . HIS A 1 83 ? 23.969 12.612 -8.217 1.00 82.38 83 HIS A O 1
ATOM 688 N N . ILE A 1 84 ? 25.581 12.377 -9.766 1.00 80.75 84 ILE A N 1
ATOM 689 C CA . ILE A 1 84 ? 26.438 11.528 -8.944 1.00 80.75 84 ILE A CA 1
ATOM 690 C C . ILE A 1 84 ? 27.004 12.366 -7.797 1.00 80.75 84 ILE A C 1
ATOM 692 O O . ILE A 1 84 ? 27.745 13.329 -8.003 1.00 80.75 84 ILE A O 1
ATOM 696 N N . ARG A 1 85 ? 26.666 11.995 -6.560 1.00 82.06 85 ARG A N 1
ATOM 697 C CA . ARG A 1 85 ? 27.155 12.678 -5.356 1.00 82.06 85 ARG A CA 1
ATOM 698 C C . ARG A 1 85 ? 27.598 11.665 -4.313 1.00 82.06 85 ARG A C 1
ATOM 700 O O . ARG A 1 85 ? 26.943 10.645 -4.112 1.00 82.06 85 ARG A O 1
ATOM 707 N N . ARG A 1 86 ? 28.674 11.984 -3.587 1.00 80.81 86 ARG A N 1
ATOM 708 C CA . ARG A 1 86 ? 29.017 11.283 -2.342 1.00 80.81 86 ARG A CA 1
ATOM 709 C C . ARG A 1 86 ? 28.021 11.678 -1.260 1.00 80.81 86 ARG A C 1
ATOM 711 O O . ARG A 1 86 ? 27.943 12.844 -0.875 1.00 80.81 86 ARG A O 1
ATOM 718 N N . ARG A 1 87 ? 27.245 10.713 -0.780 1.00 75.75 87 ARG A N 1
ATOM 719 C CA . ARG A 1 87 ? 26.244 10.909 0.274 1.00 75.75 87 ARG A CA 1
ATOM 720 C C . ARG A 1 87 ? 26.800 10.476 1.633 1.00 75.75 87 ARG A C 1
ATOM 722 O O . ARG A 1 87 ? 27.909 9.942 1.742 1.00 75.75 87 ARG A O 1
ATOM 729 N N . LYS A 1 88 ? 26.032 10.740 2.699 1.00 66.31 88 LYS A N 1
ATOM 730 C CA . LYS A 1 88 ? 26.359 10.249 4.048 1.00 66.31 88 LYS A CA 1
ATOM 731 C C . LYS A 1 88 ? 26.568 8.729 3.981 1.00 66.31 88 LYS A C 1
ATOM 733 O O . LYS A 1 88 ? 25.842 8.060 3.260 1.00 66.31 88 LYS A O 1
ATOM 738 N N . GLN A 1 89 ? 27.558 8.223 4.720 1.00 68.00 89 GLN A N 1
ATOM 739 C CA . GLN A 1 89 ? 28.053 6.832 4.677 1.00 68.00 89 GLN A CA 1
ATOM 740 C C . GLN A 1 89 ? 28.951 6.460 3.477 1.00 68.00 89 GLN A C 1
ATOM 742 O O . GLN A 1 89 ? 29.328 5.304 3.339 1.00 68.00 89 GLN A O 1
ATOM 747 N N . GLY A 1 90 ? 29.370 7.423 2.646 1.00 74.88 90 GLY A N 1
ATOM 748 C CA . GLY A 1 90 ? 30.407 7.202 1.624 1.00 74.88 90 GLY A CA 1
ATOM 749 C C . GLY A 1 90 ? 29.906 6.588 0.314 1.00 74.88 90 GLY A C 1
ATOM 750 O O . GLY A 1 90 ? 30.694 6.412 -0.616 1.00 74.88 90 GLY A O 1
ATOM 751 N N . TRP A 1 91 ? 28.604 6.317 0.210 1.00 71.62 91 TRP A N 1
ATOM 752 C CA . TRP A 1 91 ? 27.995 5.812 -1.014 1.00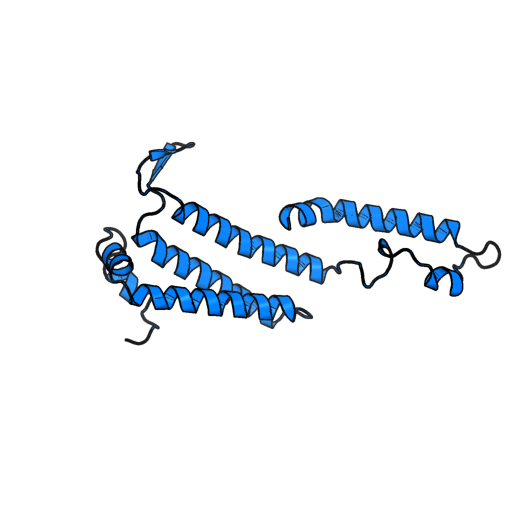 71.62 91 TRP A CA 1
ATOM 753 C C . TRP A 1 91 ? 28.001 6.887 -2.105 1.00 71.62 91 TRP A C 1
ATOM 755 O O . TRP A 1 91 ? 27.693 8.057 -1.847 1.00 71.62 91 TRP A O 1
ATOM 765 N N . THR A 1 92 ? 28.386 6.489 -3.314 1.00 74.81 92 THR A N 1
ATOM 766 C CA . THR A 1 92 ? 28.433 7.361 -4.490 1.00 74.81 92 THR A CA 1
ATOM 767 C C . THR A 1 92 ? 27.440 6.820 -5.503 1.00 74.81 92 THR A C 1
ATOM 769 O O . THR A 1 92 ? 27.613 5.706 -5.980 1.00 74.81 92 THR A O 1
ATOM 772 N N . GLY A 1 93 ? 26.414 7.601 -5.817 1.00 71.62 93 GLY A N 1
ATOM 773 C CA . GLY A 1 93 ? 25.420 7.232 -6.817 1.00 71.62 93 GLY A CA 1
ATOM 774 C C . GLY A 1 93 ? 24.592 8.433 -7.248 1.00 71.62 93 GLY A C 1
ATOM 775 O O . GLY A 1 93 ? 24.593 9.471 -6.571 1.00 71.62 93 GLY A O 1
ATOM 776 N N . SER A 1 94 ? 23.940 8.295 -8.396 1.00 78.38 94 SER A N 1
ATOM 777 C CA . SER A 1 94 ? 22.887 9.188 -8.867 1.00 78.38 94 SER A CA 1
ATOM 778 C C . SER A 1 94 ? 21.519 8.621 -8.481 1.00 78.38 94 SER A C 1
ATOM 780 O O . SER A 1 94 ? 21.360 7.414 -8.323 1.00 78.38 94 SER A O 1
ATOM 782 N N . TYR A 1 95 ? 20.557 9.516 -8.291 1.00 77.62 95 TYR A N 1
ATOM 783 C CA . TYR A 1 95 ? 19.134 9.214 -8.119 1.00 77.62 95 TYR A CA 1
ATOM 784 C C . TYR A 1 95 ? 18.390 9.900 -9.261 1.00 77.62 95 TYR A C 1
ATOM 786 O O . TYR A 1 95 ? 18.870 10.944 -9.700 1.00 77.62 95 TYR A O 1
ATOM 794 N N . ASP A 1 96 ? 17.249 9.363 -9.687 1.00 76.31 96 ASP A N 1
ATOM 795 C CA . ASP A 1 96 ? 16.470 9.838 -10.839 1.00 76.31 96 ASP A CA 1
ATOM 796 C C . ASP A 1 96 ? 17.254 9.801 -12.150 1.00 76.31 96 ASP A C 1
ATOM 798 O O . ASP A 1 96 ? 17.422 10.792 -12.861 1.00 76.31 96 ASP A O 1
ATOM 802 N N . ASN A 1 97 ? 17.811 8.634 -12.462 1.00 87.44 97 ASN A N 1
ATOM 803 C CA . ASN A 1 97 ? 18.212 8.390 -13.831 1.00 87.44 97 ASN A CA 1
ATOM 804 C C . ASN A 1 97 ? 17.001 7.878 -14.609 1.00 87.44 97 ASN A C 1
ATOM 806 O O . ASN A 1 97 ? 16.183 7.131 -14.083 1.00 87.44 97 ASN A O 1
ATOM 810 N N . ILE A 1 98 ? 16.922 8.206 -15.896 1.00 89.88 98 ILE A N 1
ATOM 811 C CA . ILE A 1 98 ? 15.780 7.829 -16.744 1.00 89.88 98 ILE A CA 1
ATOM 812 C C . ILE A 1 98 ? 15.525 6.309 -16.737 1.00 89.88 98 ILE A C 1
ATOM 814 O O . ILE A 1 98 ? 14.375 5.877 -16.779 1.00 89.88 98 ILE A O 1
ATOM 818 N N . TRP A 1 99 ? 16.579 5.491 -16.644 1.00 87.56 99 TRP A N 1
ATOM 819 C CA . TRP A 1 99 ? 16.448 4.032 -16.567 1.00 87.56 99 TRP A CA 1
ATOM 820 C C . TRP A 1 99 ? 15.831 3.544 -15.244 1.00 87.56 99 TRP A C 1
ATOM 822 O O . TRP A 1 99 ? 15.238 2.469 -15.218 1.00 87.56 99 TRP A O 1
ATOM 832 N N . ASP A 1 100 ? 15.913 4.319 -14.157 1.00 91.25 100 ASP A N 1
ATOM 833 C CA . ASP A 1 100 ? 15.349 3.945 -12.853 1.00 91.25 100 ASP A CA 1
ATOM 834 C C . ASP A 1 100 ? 13.813 3.937 -12.880 1.00 91.25 100 ASP A C 1
ATOM 836 O O . ASP A 1 100 ? 13.189 3.232 -12.089 1.00 91.25 100 ASP A O 1
ATOM 840 N N . VAL A 1 101 ? 13.192 4.667 -13.815 1.00 92.94 101 VAL A N 1
ATOM 841 C CA . VAL A 1 101 ? 11.730 4.753 -13.947 1.00 92.94 101 VAL A CA 1
ATOM 842 C C . VAL A 1 101 ? 11.120 3.375 -14.196 1.00 92.94 101 VAL A C 1
ATOM 844 O O . VAL A 1 101 ? 10.232 2.963 -13.453 1.00 92.94 101 VAL A O 1
ATOM 847 N N . VAL A 1 102 ? 11.628 2.627 -15.183 1.00 92.56 102 VAL A N 1
ATOM 848 C CA . VAL A 1 102 ? 11.106 1.288 -15.518 1.00 92.56 102 VAL A CA 1
ATOM 849 C C . VAL A 1 102 ? 11.255 0.337 -14.327 1.00 92.56 102 VAL A C 1
ATOM 851 O O . VAL A 1 102 ? 10.311 -0.371 -13.989 1.00 92.56 102 VAL A O 1
ATOM 854 N N . LEU A 1 103 ? 12.401 0.369 -13.640 1.00 92.12 103 LEU A N 1
ATOM 855 C CA . LEU A 1 103 ? 12.641 -0.458 -12.450 1.00 92.12 103 LEU A CA 1
ATOM 856 C C . LEU A 1 103 ? 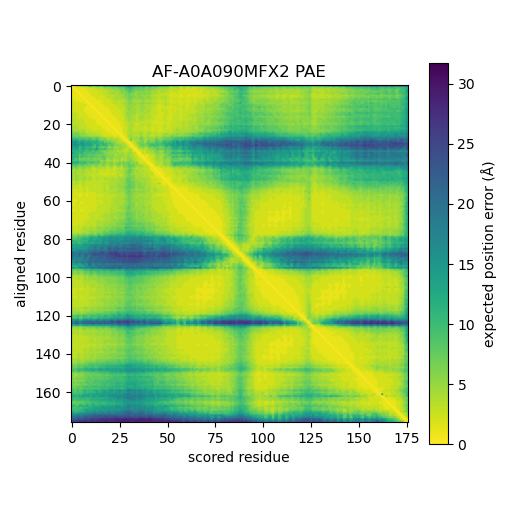11.711 -0.086 -11.294 1.00 92.12 103 LEU A C 1
ATOM 858 O O . LEU A 1 103 ? 11.249 -0.966 -10.571 1.00 92.12 103 LEU A O 1
ATOM 862 N N . GLY A 1 104 ? 11.434 1.207 -11.121 1.00 94.25 104 GLY A N 1
ATOM 863 C CA . GLY A 1 104 ? 10.509 1.706 -10.112 1.00 94.25 104 GLY A CA 1
ATOM 864 C C . GLY A 1 104 ? 9.098 1.165 -10.321 1.00 94.25 104 GLY A C 1
ATOM 865 O O . GLY A 1 104 ? 8.498 0.657 -9.376 1.00 94.25 104 GLY A O 1
ATOM 866 N N . TYR A 1 105 ? 8.593 1.210 -11.556 1.00 95.06 105 TYR A N 1
ATOM 867 C CA . TYR A 1 105 ? 7.289 0.633 -11.888 1.00 95.06 105 TYR A CA 1
ATOM 868 C C . TYR A 1 105 ? 7.254 -0.884 -11.692 1.00 95.06 105 TYR A C 1
ATOM 870 O O . TYR A 1 105 ? 6.338 -1.374 -11.036 1.00 95.06 105 TYR A O 1
ATOM 878 N N . GLU A 1 106 ? 8.259 -1.616 -12.183 1.00 94.12 106 GLU A N 1
ATOM 879 C CA . GLU A 1 106 ? 8.353 -3.073 -12.006 1.00 94.12 106 GLU A CA 1
ATOM 880 C C . GLU A 1 106 ? 8.350 -3.458 -10.517 1.00 94.12 106 GLU A C 1
ATOM 882 O O . GLU A 1 106 ? 7.623 -4.359 -10.102 1.00 94.12 106 GLU A O 1
ATOM 887 N N . LEU A 1 107 ? 9.101 -2.747 -9.668 1.00 95.69 107 LEU A N 1
ATOM 888 C CA . LEU A 1 107 ? 9.102 -2.999 -8.225 1.00 95.69 107 LEU A CA 1
ATOM 889 C C . LEU A 1 107 ? 7.723 -2.754 -7.595 1.00 95.69 107 LEU A C 1
ATOM 891 O O . LEU A 1 107 ? 7.259 -3.563 -6.788 1.00 95.69 107 LEU A O 1
ATOM 895 N N . LEU A 1 108 ? 7.073 -1.641 -7.939 1.00 97.38 108 LEU A N 1
ATOM 896 C CA . LEU A 1 108 ? 5.774 -1.277 -7.375 1.00 97.38 108 LEU A CA 1
ATOM 897 C C . LEU A 1 108 ? 4.658 -2.227 -7.833 1.00 97.38 108 LEU A C 1
ATOM 899 O O . LEU A 1 108 ? 3.848 -2.637 -7.001 1.00 97.38 108 LEU A O 1
ATOM 903 N N . LEU A 1 109 ? 4.637 -2.615 -9.112 1.00 96.81 109 LEU A N 1
ATOM 904 C CA . LEU A 1 109 ? 3.680 -3.582 -9.656 1.00 96.81 109 LEU A CA 1
ATOM 905 C C . LEU A 1 109 ? 3.848 -4.951 -8.998 1.00 96.81 109 LEU A C 1
ATOM 907 O O . LEU A 1 109 ? 2.873 -5.486 -8.476 1.00 96.81 109 LEU A O 1
ATOM 911 N N . ASN A 1 110 ? 5.081 -5.465 -8.923 1.00 95.75 110 ASN A N 1
ATOM 912 C CA . ASN A 1 110 ? 5.366 -6.741 -8.262 1.00 95.75 110 ASN A CA 1
ATOM 913 C C . ASN A 1 110 ? 4.969 -6.717 -6.780 1.00 95.75 110 ASN A C 1
ATOM 915 O O . ASN A 1 110 ? 4.323 -7.644 -6.300 1.00 95.75 110 ASN A O 1
ATOM 919 N N .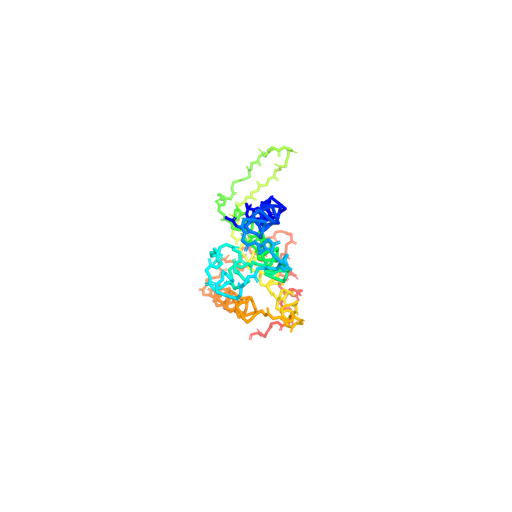 THR A 1 111 ? 5.272 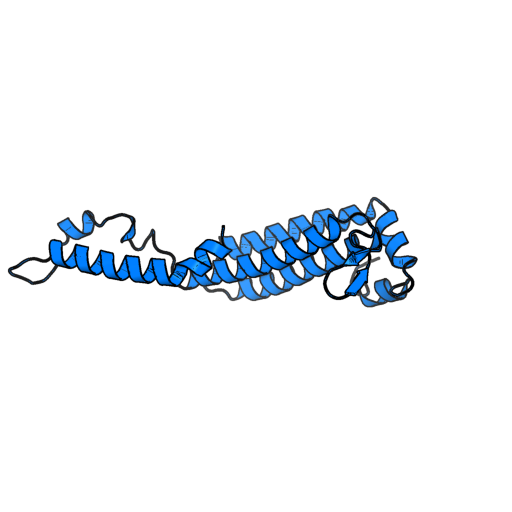-5.623 -6.070 1.00 96.88 111 THR A N 1
ATOM 920 C CA . THR A 1 111 ? 4.842 -5.449 -4.673 1.00 96.88 111 THR A CA 1
ATOM 921 C C . THR A 1 111 ? 3.320 -5.541 -4.569 1.00 96.88 111 THR A C 1
ATOM 923 O O . THR A 1 111 ? 2.792 -6.272 -3.736 1.00 96.88 111 THR A O 1
ATOM 926 N N . LEU A 1 112 ? 2.582 -4.818 -5.414 1.00 96.94 112 LEU A N 1
ATOM 927 C CA . LEU A 1 112 ? 1.121 -4.856 -5.387 1.00 96.94 112 LEU A CA 1
ATOM 928 C C . LEU A 1 112 ? 0.566 -6.236 -5.769 1.00 96.94 112 LEU A C 1
ATOM 930 O O . LEU A 1 112 ? -0.431 -6.642 -5.181 1.00 96.94 112 LEU A O 1
ATOM 934 N N . GLU A 1 113 ? 1.207 -6.971 -6.679 1.00 95.50 113 GLU A N 1
ATOM 935 C CA . GLU A 1 113 ? 0.858 -8.355 -7.032 1.00 95.50 113 GLU A CA 1
ATOM 936 C C . GLU A 1 113 ? 0.952 -9.296 -5.817 1.00 95.50 113 GLU A C 1
ATOM 938 O O . GLU A 1 113 ? 0.017 -10.044 -5.530 1.00 95.50 113 GLU A O 1
ATOM 943 N N . GLU A 1 114 ? 2.038 -9.208 -5.042 1.00 94.69 114 GLU A N 1
ATOM 944 C CA . GLU A 1 114 ? 2.204 -9.965 -3.792 1.00 94.69 114 GLU A CA 1
ATOM 945 C C . GLU A 1 114 ? 1.086 -9.633 -2.792 1.00 94.69 114 GLU A C 1
ATOM 947 O O . GLU A 1 114 ? 0.482 -10.520 -2.181 1.00 94.69 114 GLU A O 1
ATOM 952 N N . TYR A 1 115 ? 0.742 -8.349 -2.664 1.00 93.88 115 TYR A N 1
ATOM 953 C CA . TYR A 1 115 ? -0.343 -7.917 -1.787 1.00 93.88 115 TYR A CA 1
ATOM 954 C C . TYR A 1 115 ? -1.736 -8.290 -2.307 1.00 93.88 115 TYR A C 1
ATOM 956 O O . TYR A 1 115 ? -2.629 -8.501 -1.486 1.00 93.88 115 TYR A O 1
ATOM 964 N N . LYS A 1 116 ? -1.947 -8.431 -3.624 1.00 92.81 116 LYS A N 1
ATOM 965 C CA . LYS A 1 116 ? -3.194 -8.985 -4.183 1.00 92.81 116 LYS A CA 1
ATOM 966 C C . LYS A 1 116 ? -3.400 -10.423 -3.716 1.00 92.81 116 LYS A C 1
ATOM 968 O O . LYS A 1 116 ? -4.507 -10.765 -3.302 1.00 92.81 116 LYS A O 1
ATOM 973 N N . GLN A 1 117 ? -2.342 -11.238 -3.751 1.00 91.62 117 GLN A N 1
ATOM 974 C CA . GLN A 1 117 ? -2.384 -12.624 -3.274 1.00 91.62 117 GLN A CA 1
ATOM 975 C C . GLN A 1 117 ? -2.702 -12.671 -1.778 1.00 91.62 117 GLN A C 1
ATOM 977 O O . GLN A 1 117 ? -3.635 -13.356 -1.372 1.00 91.62 117 GLN A O 1
ATOM 982 N N . LEU A 1 118 ? -2.011 -11.858 -0.973 1.00 90.25 118 LEU A N 1
ATOM 983 C CA . LEU A 1 118 ? -2.274 -11.756 0.465 1.00 90.25 118 LEU A CA 1
ATOM 984 C C . LEU A 1 118 ? -3.716 -11.309 0.758 1.00 90.25 118 LEU A C 1
ATOM 986 O O . LEU A 1 118 ? -4.382 -11.861 1.633 1.00 90.25 118 LEU A O 1
ATOM 990 N N . ALA A 1 119 ? -4.223 -10.321 0.019 1.00 88.44 119 ALA A N 1
ATOM 991 C CA . ALA A 1 119 ? -5.566 -9.786 0.213 1.00 88.44 119 ALA A CA 1
ATOM 992 C C . ALA A 1 119 ? -6.685 -10.750 -0.221 1.00 88.44 119 ALA A C 1
ATOM 994 O O . ALA A 1 119 ? -7.83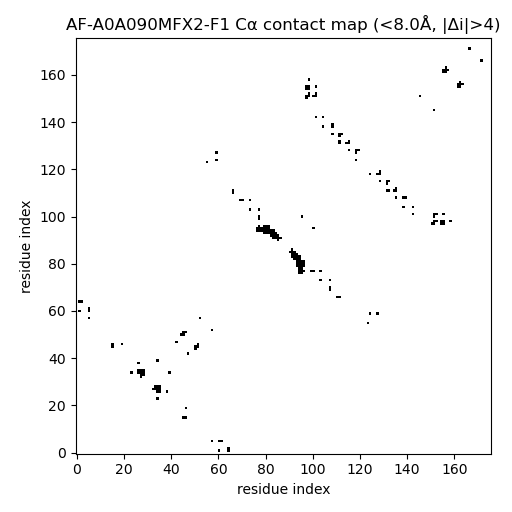3 -10.550 0.184 1.00 88.44 119 ALA A O 1
ATOM 995 N N . ALA A 1 120 ? -6.389 -11.769 -1.035 1.00 86.38 120 ALA A N 1
ATOM 996 C CA . ALA A 1 120 ? -7.370 -12.765 -1.465 1.00 86.38 120 ALA A CA 1
ATOM 997 C C . ALA A 1 120 ? -7.834 -13.662 -0.305 1.00 86.38 120 ALA A C 1
ATOM 999 O O . ALA A 1 120 ? -9.025 -13.962 -0.210 1.00 86.38 120 ALA A O 1
ATOM 1000 N N . ASP A 1 121 ? -6.915 -14.011 0.597 1.00 82.81 121 ASP A N 1
ATOM 1001 C CA . ASP A 1 121 ? -7.163 -14.904 1.736 1.00 82.81 121 ASP A CA 1
ATOM 1002 C C . ASP A 1 121 ? -7.609 -14.160 3.006 1.00 82.81 121 ASP A C 1
ATOM 1004 O O . ASP A 1 121 ? -7.882 -14.765 4.047 1.00 82.81 121 ASP A O 1
ATOM 1008 N N . PHE A 1 122 ? -7.678 -12.829 2.950 1.00 80.69 122 PHE A N 1
ATOM 1009 C CA . PHE A 1 122 ? -7.889 -12.013 4.135 1.00 80.69 122 PHE A CA 1
ATOM 1010 C C . PHE A 1 122 ? -9.382 -12.000 4.553 1.00 80.69 122 PHE A C 1
ATOM 1012 O O . PHE A 1 122 ? -10.259 -11.740 3.727 1.00 80.69 122 PHE A O 1
ATOM 1019 N N . PRO A 1 123 ? -9.718 -12.279 5.831 1.00 68.62 123 PRO A N 1
ATOM 1020 C CA . PRO A 1 123 ? -11.064 -12.713 6.225 1.00 68.62 123 PRO A CA 1
ATOM 1021 C C . PRO A 1 123 ? -12.144 -11.622 6.338 1.00 68.62 123 PRO A C 1
ATOM 1023 O O . PRO A 1 123 ? -13.286 -11.986 6.598 1.00 68.62 123 PRO A O 1
ATOM 1026 N N . ASP A 1 124 ? -11.825 -10.326 6.214 1.00 67.00 124 ASP A N 1
ATOM 1027 C CA . ASP A 1 124 ? -12.814 -9.274 5.875 1.00 67.00 124 ASP A CA 1
ATOM 1028 C C . ASP A 1 124 ? -12.132 -7.941 5.451 1.00 67.00 124 ASP A C 1
ATOM 1030 O O . ASP A 1 124 ? -11.668 -7.198 6.320 1.00 67.00 124 ASP A O 1
ATOM 1034 N N . PRO A 1 125 ? -11.961 -7.660 4.136 1.00 59.53 125 PRO A N 1
ATOM 1035 C CA . PRO A 1 125 ? -11.146 -6.539 3.650 1.00 59.53 125 PRO A CA 1
ATOM 1036 C C . PRO A 1 125 ? -11.665 -5.914 2.340 1.00 59.53 125 PRO A C 1
ATOM 1038 O O . PRO A 1 125 ? -10.858 -5.621 1.456 1.00 59.53 125 PRO A O 1
ATOM 1041 N N . GLU A 1 126 ? -12.979 -5.748 2.142 1.00 71.06 126 GLU A N 1
ATOM 1042 C CA . GLU A 1 126 ? -13.507 -5.329 0.829 1.00 71.06 126 GLU A CA 1
ATOM 1043 C C . GLU A 1 126 ? -12.789 -4.071 0.305 1.00 71.06 126 GLU A C 1
ATOM 1045 O O . GLU A 1 126 ? -12.289 -4.062 -0.818 1.00 71.06 126 GLU A O 1
ATOM 1050 N N . HIS A 1 127 ? -12.571 -3.077 1.167 1.00 82.81 127 HIS A N 1
ATOM 1051 C CA . HIS A 1 127 ? -11.814 -1.872 0.823 1.00 82.81 127 HIS A CA 1
ATOM 1052 C C . HIS A 1 127 ? -10.310 -2.091 0.618 1.00 82.81 127 HIS A C 1
ATOM 1054 O O . HIS A 1 127 ? -9.726 -1.433 -0.239 1.00 82.81 127 HIS A O 1
ATOM 1060 N N . PHE A 1 128 ? -9.666 -2.982 1.375 1.00 88.56 128 PHE A N 1
ATOM 1061 C CA . PHE A 1 128 ? -8.225 -3.228 1.248 1.00 88.56 128 PHE A CA 1
ATOM 1062 C C . PHE A 1 128 ? -7.910 -3.986 -0.044 1.00 88.56 128 PHE A C 1
ATOM 1064 O O . PHE A 1 128 ? -7.078 -3.538 -0.830 1.00 88.56 128 PHE A O 1
ATOM 1071 N N . ARG A 1 129 ? -8.657 -5.058 -0.331 1.00 90.44 129 ARG A N 1
ATOM 1072 C CA . ARG A 1 129 ? -8.534 -5.820 -1.579 1.00 90.44 129 ARG A CA 1
ATOM 1073 C C . ARG A 1 129 ? -8.884 -4.968 -2.798 1.00 90.44 129 ARG A C 1
ATOM 1075 O O . ARG A 1 129 ? -8.116 -4.935 -3.755 1.00 90.44 129 ARG A O 1
ATOM 1082 N N . ILE A 1 130 ? -10.019 -4.257 -2.765 1.00 91.38 130 ILE A N 1
ATOM 1083 C CA . ILE A 1 130 ? -10.404 -3.350 -3.859 1.00 91.38 130 ILE A CA 1
ATOM 1084 C C . ILE A 1 130 ? -9.350 -2.253 -4.027 1.00 91.38 130 ILE A C 1
ATOM 1086 O O . ILE A 1 130 ? -8.948 -1.971 -5.149 1.00 91.38 130 ILE A O 1
ATOM 1090 N N . GLY A 1 131 ? -8.866 -1.668 -2.930 1.00 92.81 131 GLY A N 1
ATOM 1091 C CA . GLY A 1 131 ? -7.850 -0.620 -2.961 1.00 92.81 131 GLY A CA 1
ATOM 1092 C C . GLY A 1 131 ? -6.543 -1.068 -3.614 1.00 92.81 131 GLY A C 1
ATOM 1093 O O . GLY A 1 131 ? -6.018 -0.341 -4.452 1.00 92.81 131 GLY A O 1
ATOM 1094 N N . ILE A 1 132 ? -6.045 -2.266 -3.284 1.00 94.50 132 ILE A N 1
ATOM 1095 C CA . ILE A 1 132 ? -4.838 -2.832 -3.909 1.00 94.50 132 ILE A CA 1
ATOM 1096 C C . ILE A 1 132 ? -5.062 -3.076 -5.402 1.00 94.50 132 ILE A C 1
ATOM 1098 O O . ILE A 1 132 ? -4.213 -2.700 -6.208 1.00 94.50 132 ILE A O 1
ATOM 1102 N N . ASN A 1 133 ? -6.204 -3.660 -5.780 1.00 93.88 133 ASN A N 1
ATOM 1103 C CA . ASN A 1 133 ? -6.520 -3.903 -7.187 1.00 93.88 133 ASN A CA 1
ATOM 1104 C C . ASN A 1 133 ? -6.569 -2.596 -7.982 1.00 93.88 133 ASN A C 1
ATOM 1106 O O . ASN A 1 133 ? -5.884 -2.483 -8.989 1.00 93.88 133 ASN A O 1
ATOM 1110 N N . LEU A 1 134 ? -7.275 -1.581 -7.477 1.00 96.19 134 LEU A N 1
ATOM 1111 C CA . LEU A 1 134 ? -7.341 -0.268 -8.119 1.00 96.19 134 LEU A CA 1
ATOM 1112 C C . LEU A 1 134 ? -5.970 0.412 -8.209 1.00 96.19 134 LEU A C 1
ATOM 1114 O O . LEU A 1 134 ? -5.677 1.066 -9.206 1.00 96.19 134 LEU A O 1
ATOM 1118 N N . ALA A 1 135 ? -5.134 0.283 -7.174 1.00 96.25 135 ALA A N 1
ATOM 1119 C CA . ALA A 1 135 ? -3.781 0.828 -7.193 1.00 96.25 135 ALA A CA 1
ATOM 1120 C C . ALA A 1 135 ? -2.920 0.147 -8.261 1.00 96.25 135 ALA A C 1
ATOM 1122 O O . ALA A 1 135 ? -2.197 0.833 -8.979 1.00 96.25 135 ALA A O 1
ATOM 1123 N N . TRP A 1 136 ? -3.024 -1.178 -8.384 1.00 97.62 136 TRP A N 1
ATOM 1124 C CA . TRP A 1 136 ? -2.312 -1.941 -9.404 1.00 97.62 136 TRP A CA 1
ATOM 1125 C C . TRP A 1 136 ? -2.808 -1.576 -10.800 1.00 97.62 136 TRP A C 1
ATOM 1127 O O . TRP A 1 136 ? -1.992 -1.214 -11.634 1.00 97.62 136 TRP A O 1
ATOM 1137 N N . ASP A 1 137 ? -4.127 -1.567 -11.026 1.00 97.25 137 ASP A N 1
ATOM 1138 C CA . ASP A 1 137 ? -4.722 -1.239 -12.329 1.00 97.25 137 ASP A CA 1
ATOM 1139 C C . ASP A 1 137 ? -4.293 0.161 -12.774 1.00 97.25 137 ASP A C 1
ATOM 1141 O O . ASP A 1 137 ? -3.946 0.391 -13.932 1.00 97.25 137 ASP A O 1
ATOM 1145 N N . LYS A 1 138 ? -4.264 1.112 -11.831 1.00 97.75 138 LYS A N 1
ATOM 1146 C CA . LYS A 1 138 ? -3.833 2.476 -12.126 1.00 97.75 138 LYS A CA 1
ATOM 1147 C C . LYS A 1 138 ? -2.341 2.563 -12.429 1.00 97.75 138 LYS A C 1
ATOM 1149 O O . LYS A 1 138 ? -1.939 3.361 -13.272 1.00 97.75 138 LYS A O 1
ATOM 1154 N N . LEU A 1 139 ? -1.524 1.795 -11.718 1.00 96.94 139 LEU A N 1
ATOM 1155 C CA . LEU A 1 139 ? -0.086 1.771 -11.932 1.00 96.94 139 LEU A CA 1
ATOM 1156 C C . LEU A 1 139 ? 0.262 1.105 -13.268 1.00 96.94 139 LEU A C 1
ATOM 1158 O O . LEU A 1 139 ? 1.114 1.625 -13.981 1.00 96.94 139 LEU A O 1
ATOM 1162 N N . ASP A 1 140 ? -0.437 0.027 -13.625 1.00 96.56 140 ASP A N 1
ATOM 1163 C CA . ASP A 1 140 ? -0.303 -0.665 -14.907 1.00 96.56 140 ASP A CA 1
ATOM 1164 C C . ASP A 1 140 ? -0.715 0.246 -16.073 1.00 96.56 140 ASP A C 1
ATOM 1166 O O . ASP A 1 140 ? 0.026 0.368 -17.044 1.00 96.56 140 ASP A O 1
ATOM 1170 N N . GLU A 1 141 ? -1.809 1.010 -15.935 1.00 96.81 141 GLU A N 1
ATOM 1171 C CA . GLU A 1 141 ? -2.199 2.025 -16.928 1.00 96.81 141 GLU A CA 1
ATOM 1172 C C . GLU A 1 141 ? -1.053 3.011 -17.215 1.00 96.81 141 GLU A C 1
ATOM 1174 O O . GLU A 1 141 ? -0.762 3.314 -18.371 1.00 96.81 141 GLU A O 1
ATOM 1179 N N . TYR A 1 142 ? -0.391 3.535 -16.179 1.00 95.50 142 TYR A N 1
ATOM 1180 C CA . TYR A 1 142 ? 0.731 4.461 -16.371 1.00 95.50 142 TYR A CA 1
ATOM 1181 C C . TYR A 1 142 ? 1.997 3.774 -16.865 1.00 95.50 142 TYR A C 1
ATOM 1183 O O . TYR A 1 142 ? 2.765 4.384 -17.607 1.00 95.50 142 TYR A O 1
ATOM 1191 N N . TYR A 1 143 ? 2.212 2.528 -16.464 1.00 94.62 143 TYR A N 1
ATOM 1192 C CA . TYR A 1 143 ? 3.345 1.746 -16.910 1.00 94.62 143 TYR A CA 1
ATOM 1193 C C . TYR A 1 143 ? 3.263 1.458 -18.415 1.00 94.62 143 TYR A C 1
ATOM 1195 O O . TYR A 1 143 ? 4.229 1.703 -19.129 1.00 94.62 143 TYR A O 1
ATOM 1203 N N . GLN A 1 144 ? 2.085 1.082 -18.920 1.00 93.12 144 GLN A N 1
ATOM 1204 C CA . GLN A 1 144 ? 1.829 0.917 -20.356 1.00 93.12 144 GLN A CA 1
ATOM 1205 C C . GLN A 1 144 ? 2.042 2.219 -21.140 1.00 93.12 144 GLN A C 1
ATOM 1207 O O . GLN A 1 144 ? 2.549 2.205 -22.256 1.00 93.12 144 GLN A O 1
ATOM 1212 N N . ARG A 1 145 ? 1.726 3.381 -20.553 1.00 94.44 145 ARG A N 1
ATOM 1213 C CA . ARG A 1 145 ? 1.999 4.676 -21.200 1.00 94.44 145 ARG A CA 1
ATOM 1214 C C . ARG A 1 145 ? 3.487 4.979 -21.365 1.00 94.44 145 ARG A C 1
ATOM 1216 O O . ARG A 1 145 ? 3.823 5.852 -22.162 1.00 94.44 145 ARG A O 1
ATOM 1223 N N . LEU A 1 146 ? 4.393 4.289 -20.664 1.00 91.50 146 LEU A N 1
ATOM 1224 C CA . LEU A 1 146 ? 5.828 4.446 -20.923 1.00 91.50 146 LEU A CA 1
ATOM 1225 C C . LEU A 1 146 ? 6.181 4.034 -22.362 1.00 91.50 146 LEU A C 1
ATOM 1227 O O . LEU A 1 146 ? 7.090 4.629 -22.941 1.00 91.50 146 LEU A O 1
ATOM 1231 N N . ASP A 1 147 ? 5.415 3.121 -22.970 1.00 87.88 147 ASP A N 1
ATOM 1232 C CA . ASP A 1 147 ? 5.550 2.691 -24.373 1.00 87.88 147 ASP A CA 1
ATOM 1233 C C . ASP A 1 147 ? 5.306 3.818 -25.378 1.00 87.88 147 ASP A C 1
ATOM 1235 O O . ASP A 1 147 ? 5.831 3.782 -26.492 1.00 87.88 147 ASP A O 1
ATOM 1239 N N . GLU A 1 148 ? 4.591 4.873 -24.983 1.00 92.31 148 GLU A N 1
ATOM 1240 C CA . GLU A 1 148 ? 4.354 6.043 -25.833 1.00 92.31 148 GLU A CA 1
ATOM 1241 C C . GLU A 1 148 ? 5.639 6.851 -26.081 1.00 92.31 148 GLU A C 1
ATOM 1243 O O . GLU A 1 148 ? 5.718 7.626 -27.038 1.00 92.31 148 GLU A O 1
ATOM 1248 N N . THR A 1 149 ? 6.667 6.677 -25.239 1.00 90.56 149 THR A N 1
ATOM 1249 C CA . THR A 1 149 ? 7.939 7.397 -25.355 1.00 90.56 149 THR A CA 1
ATOM 1250 C C . THR A 1 149 ? 9.140 6.452 -25.248 1.00 90.56 149 THR A C 1
ATOM 1252 O O . THR A 1 149 ? 9.403 5.890 -24.187 1.00 90.56 149 THR A O 1
ATOM 1255 N N . PRO A 1 150 ? 9.983 6.333 -26.290 1.00 91.69 150 PRO A N 1
ATOM 1256 C CA . PRO A 1 150 ? 11.072 5.351 -26.301 1.00 91.69 150 PRO A CA 1
ATOM 1257 C C . PRO A 1 150 ? 12.200 5.659 -25.304 1.00 91.69 150 PRO A C 1
ATOM 1259 O O . PRO A 1 150 ? 13.103 4.843 -25.121 1.00 91.69 150 PRO A O 1
ATOM 1262 N N . ILE A 1 151 ? 12.200 6.839 -24.676 1.00 93.88 151 ILE A N 1
ATOM 1263 C CA . ILE A 1 151 ? 13.297 7.320 -23.830 1.00 93.88 151 ILE A CA 1
ATOM 1264 C C . ILE A 1 151 ? 13.578 6.401 -22.629 1.00 93.88 151 ILE A C 1
ATOM 1266 O O . ILE A 1 151 ? 14.737 6.166 -22.296 1.00 93.88 151 ILE A O 1
ATOM 1270 N N . TYR A 1 152 ? 12.542 5.820 -22.020 1.00 91.69 152 TYR A N 1
ATOM 1271 C CA . TYR A 1 152 ? 12.683 4.966 -20.838 1.00 91.69 152 TYR A CA 1
ATOM 1272 C C . TYR A 1 152 ? 13.355 3.630 -21.172 1.00 91.69 152 TYR A C 1
ATOM 1274 O O . TYR A 1 152 ? 14.289 3.200 -20.492 1.00 91.69 152 TYR A O 1
ATOM 1282 N N . TYR A 1 153 ? 12.949 3.010 -22.279 1.00 90.44 153 TYR A N 1
ATOM 1283 C CA . TYR A 1 153 ? 13.504 1.730 -22.715 1.00 90.44 153 TYR A CA 1
ATOM 1284 C C . TYR A 1 153 ? 14.858 1.868 -23.389 1.00 90.44 153 TYR A C 1
ATOM 1286 O O . TYR A 1 153 ? 15.740 1.044 -23.164 1.00 90.44 153 TYR A O 1
ATOM 1294 N N . THR A 1 154 ? 15.070 2.939 -24.154 1.00 92.31 154 THR A N 1
ATOM 1295 C CA . THR A 1 154 ? 16.397 3.238 -24.705 1.00 92.31 154 THR A CA 1
ATOM 1296 C C . THR A 1 154 ? 17.414 3.493 -23.596 1.00 92.31 154 THR A C 1
ATOM 1298 O O . THR A 1 154 ? 18.516 2.954 -23.664 1.00 92.31 154 THR A O 1
ATOM 1301 N N . ALA A 1 155 ? 17.050 4.227 -22.537 1.00 91.88 155 ALA A N 1
ATOM 1302 C CA . ALA A 1 155 ? 17.928 4.424 -21.385 1.00 91.88 155 ALA A CA 1
ATOM 1303 C C . A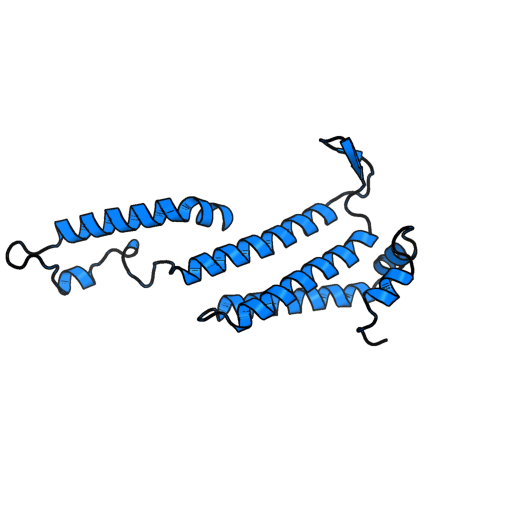LA A 1 155 ? 18.298 3.096 -20.703 1.00 91.88 155 ALA A C 1
ATOM 1305 O O . ALA A 1 155 ? 19.463 2.885 -20.372 1.00 91.88 155 ALA A O 1
ATOM 1306 N N . MET A 1 156 ? 17.332 2.186 -20.546 1.00 90.62 156 MET A N 1
ATOM 1307 C CA . MET A 1 156 ? 17.560 0.851 -19.985 1.00 90.62 156 MET A CA 1
ATOM 1308 C C . MET A 1 156 ? 18.450 -0.022 -20.889 1.00 90.62 156 MET A C 1
ATOM 1310 O O . MET A 1 156 ? 19.423 -0.608 -20.419 1.00 90.62 156 MET A O 1
ATOM 1314 N N . ALA A 1 157 ? 18.184 -0.052 -22.199 1.00 91.38 157 ALA A N 1
ATOM 1315 C CA . ALA A 1 157 ? 18.958 -0.822 -23.177 1.00 91.38 157 ALA A CA 1
ATOM 1316 C C . ALA A 1 157 ? 20.418 -0.347 -23.293 1.00 91.38 157 ALA A C 1
ATOM 1318 O O . ALA A 1 157 ? 21.330 -1.143 -23.525 1.00 91.38 157 ALA A O 1
ATOM 1319 N N . LEU A 1 158 ? 20.649 0.958 -23.127 1.00 91.56 158 LEU A N 1
ATOM 1320 C CA . LEU A 1 158 ? 21.982 1.559 -23.144 1.00 91.56 158 LEU A CA 1
ATOM 1321 C C . LEU A 1 158 ? 22.695 1.471 -21.786 1.00 91.56 158 LEU A C 1
ATOM 1323 O O . LEU A 1 158 ? 23.881 1.795 -21.707 1.00 91.56 158 LEU A O 1
ATOM 1327 N N . HIS A 1 159 ? 22.011 1.031 -20.726 1.00 89.06 159 HIS A N 1
ATOM 1328 C CA . HIS A 1 159 ? 22.598 0.943 -19.396 1.00 89.06 159 HIS A CA 1
ATOM 1329 C C . HIS A 1 159 ? 23.640 -0.195 -19.323 1.00 89.06 159 HIS A C 1
ATOM 1331 O O . HIS A 1 159 ? 23.269 -1.356 -19.524 1.00 89.06 159 HIS A O 1
ATOM 1337 N N . PRO A 1 160 ? 24.908 0.085 -18.946 1.00 88.75 160 PRO A N 1
ATOM 1338 C CA . PRO A 1 160 ? 26.012 -0.887 -18.973 1.00 88.75 160 PRO A CA 1
ATOM 1339 C C . PRO A 1 160 ? 25.832 -2.163 -18.137 1.00 88.75 160 PRO A C 1
ATOM 1341 O O . PRO A 1 160 ? 26.580 -3.121 -18.298 1.00 88.75 160 PRO A O 1
ATOM 1344 N N . ALA A 1 161 ? 24.904 -2.160 -17.178 1.00 86.62 161 ALA A N 1
ATOM 1345 C CA . ALA A 1 161 ? 24.648 -3.316 -16.315 1.00 86.62 161 ALA A CA 1
ATOM 1346 C C . ALA A 1 161 ? 23.413 -4.135 -16.722 1.00 86.62 161 ALA A C 1
ATOM 1348 O O . ALA A 1 161 ? 23.292 -5.279 -16.293 1.00 86.62 161 ALA A O 1
ATOM 1349 N N . PHE A 1 162 ? 22.489 -3.552 -17.492 1.00 85.06 162 PHE A N 1
ATOM 1350 C CA . PHE A 1 162 ? 21.214 -4.191 -17.831 1.00 85.06 162 PHE A CA 1
ATOM 1351 C C . PHE A 1 162 ? 21.216 -4.665 -19.277 1.00 85.06 162 PHE A C 1
ATOM 1353 O O . PHE A 1 162 ? 21.023 -5.854 -19.523 1.00 85.06 162 PHE A O 1
ATOM 1360 N N . HIS A 1 163 ? 21.513 -3.751 -20.206 1.00 87.00 163 HIS A N 1
ATOM 1361 C CA . HIS A 1 163 ? 21.500 -4.012 -21.641 1.00 87.00 163 HIS A CA 1
ATOM 1362 C C . HIS A 1 163 ? 20.193 -4.670 -22.122 1.00 87.00 163 HIS A C 1
ATOM 1364 O O . HIS A 1 163 ? 19.157 -4.600 -21.459 1.00 87.00 163 HIS A O 1
ATOM 1370 N N . TRP A 1 164 ? 20.226 -5.279 -23.310 1.00 88.44 164 TRP A N 1
ATOM 1371 C CA . TRP A 1 164 ? 19.077 -5.993 -23.864 1.00 88.44 164 TRP A CA 1
ATOM 1372 C C . TRP A 1 164 ? 18.681 -7.219 -23.023 1.00 88.44 164 TRP A C 1
ATOM 1374 O O . TRP A 1 164 ? 17.497 -7.486 -22.836 1.00 88.44 164 TRP A O 1
ATOM 1384 N N . ASP A 1 165 ? 19.666 -7.887 -22.414 1.00 88.12 165 ASP A N 1
ATOM 1385 C 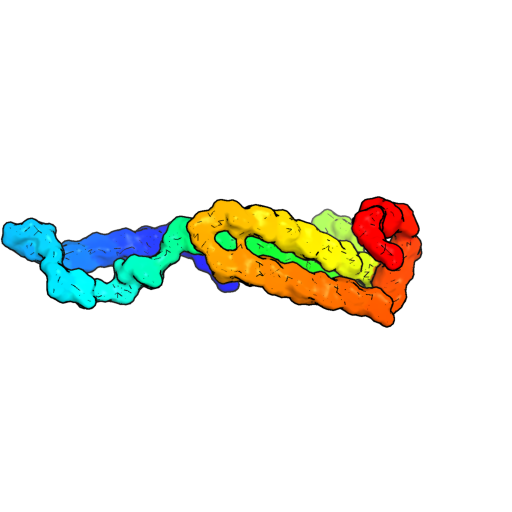CA . ASP A 1 165 ? 19.490 -9.073 -21.568 1.00 88.12 165 ASP A CA 1
ATOM 1386 C C . ASP A 1 165 ? 18.469 -8.888 -20.436 1.00 88.12 165 ASP A C 1
ATOM 1388 O O . ASP A 1 165 ? 17.849 -9.856 -19.986 1.00 88.12 165 ASP A O 1
ATOM 1392 N N . TRP A 1 166 ? 18.323 -7.666 -19.915 1.00 89.50 166 TRP A N 1
ATOM 1393 C CA . TRP A 1 166 ? 17.344 -7.384 -18.870 1.00 89.50 166 TRP A CA 1
ATOM 1394 C C . TRP A 1 166 ? 15.906 -7.538 -19.376 1.00 89.50 166 TRP A C 1
ATOM 1396 O O . TRP A 1 166 ? 15.081 -8.109 -18.660 1.00 89.50 166 TRP A O 1
ATOM 1406 N N . PHE A 1 167 ? 15.615 -7.100 -20.603 1.00 87.69 167 PHE A N 1
ATOM 1407 C CA . PHE A 1 167 ? 14.294 -7.254 -21.214 1.00 87.69 167 PHE A CA 1
ATOM 1408 C C . PHE A 1 167 ? 13.987 -8.721 -21.485 1.00 87.69 167 PHE A C 1
ATOM 1410 O O . PHE A 1 167 ? 12.926 -9.200 -21.095 1.00 87.69 167 PHE A O 1
ATOM 1417 N N . ASP A 1 168 ? 14.947 -9.455 -22.049 1.00 87.69 168 ASP A N 1
ATOM 1418 C CA . ASP A 1 168 ? 14.781 -10.880 -22.347 1.00 87.69 168 ASP A CA 1
ATOM 1419 C C . ASP A 1 168 ? 14.454 -11.699 -21.090 1.00 87.69 168 ASP A C 1
ATOM 1421 O O . ASP A 1 168 ? 13.710 -12.672 -21.155 1.00 87.69 168 ASP A O 1
ATOM 1425 N N . LYS A 1 169 ? 14.981 -11.304 -19.923 1.00 87.12 169 LYS A N 1
ATOM 1426 C CA . LYS A 1 169 ? 14.697 -11.967 -18.639 1.00 87.12 169 LYS A CA 1
ATOM 1427 C C . LYS A 1 169 ? 13.397 -11.489 -18.007 1.00 87.12 169 LYS A C 1
ATOM 1429 O O . LYS A 1 169 ? 12.600 -12.304 -17.550 1.00 87.12 169 LYS A O 1
ATOM 1434 N N . THR A 1 170 ? 13.209 -10.176 -17.935 1.00 84.00 170 THR A N 1
ATOM 1435 C CA . THR A 1 170 ? 12.122 -9.569 -17.156 1.00 84.00 170 THR A CA 1
ATOM 1436 C C . THR A 1 170 ? 10.804 -9.637 -17.911 1.00 84.00 170 THR A C 1
ATOM 1438 O O . THR A 1 170 ? 9.760 -9.830 -17.303 1.00 84.00 170 THR A O 1
ATOM 1441 N N . TRP A 1 171 ? 10.834 -9.543 -19.238 1.00 85.06 171 TRP A N 1
ATOM 1442 C CA . TRP A 1 171 ? 9.644 -9.491 -20.084 1.00 85.06 171 TRP A CA 1
ATOM 1443 C C . TRP A 1 171 ? 9.443 -10.734 -20.942 1.00 85.06 171 TRP A C 1
ATOM 1445 O O . TRP A 1 171 ? 8.591 -10.724 -21.822 1.00 85.06 171 TRP A O 1
ATOM 1455 N N . ALA A 1 172 ? 10.137 -11.837 -20.648 1.00 79.19 172 ALA A N 1
ATOM 1456 C CA . ALA A 1 172 ? 9.927 -13.121 -21.325 1.00 79.19 172 ALA A CA 1
ATOM 1457 C C . ALA A 1 172 ? 8.448 -13.562 -21.378 1.00 79.19 172 ALA A C 1
ATOM 1459 O O . ALA A 1 172 ? 8.059 -14.349 -22.236 1.00 79.19 172 ALA A O 1
ATOM 1460 N N . HIS A 1 173 ? 7.637 -13.088 -20.429 1.00 74.12 173 HIS A N 1
ATOM 1461 C CA . HIS A 1 173 ? 6.223 -13.413 -20.280 1.00 74.12 173 HIS A CA 1
ATOM 1462 C C . HIS A 1 173 ? 5.268 -12.356 -20.867 1.00 74.12 173 HIS A C 1
ATOM 1464 O O . HIS A 1 173 ? 4.062 -12.604 -20.902 1.00 74.12 173 HIS A O 1
ATOM 1470 N N . LYS A 1 174 ? 5.763 -11.189 -21.309 1.00 66.19 174 LYS A N 1
ATOM 1471 C CA . LYS A 1 174 ? 4.933 -10.147 -21.930 1.00 66.19 174 LYS A CA 1
ATOM 1472 C C . LYS A 1 174 ? 4.812 -10.421 -23.439 1.00 66.19 174 LYS A C 1
ATOM 1474 O O . LYS A 1 174 ? 5.821 -10.729 -24.074 1.00 66.19 174 LYS A O 1
ATOM 1479 N N . PRO A 1 175 ? 3.602 -10.367 -24.025 1.00 51.38 175 PRO A N 1
ATOM 1480 C CA . PRO A 1 175 ? 3.435 -10.537 -25.466 1.00 51.38 175 PRO A CA 1
ATOM 1481 C C . PRO A 1 175 ? 4.116 -9.398 -26.243 1.00 51.38 175 PRO A C 1
ATOM 1483 O O . PRO A 1 175 ? 4.233 -8.284 -25.735 1.00 51.38 175 PRO A O 1
ATOM 1486 N N . SER A 1 176 ? 4.584 -9.726 -27.453 1.00 46.22 176 SER A N 1
ATOM 1487 C CA . SER A 1 176 ? 5.273 -8.825 -28.395 1.00 46.22 176 SER A CA 1
ATOM 1488 C C . SER A 1 176 ? 4.359 -7.771 -29.006 1.00 46.22 176 SER A C 1
ATOM 1490 O O . SER A 1 176 ? 3.179 -8.110 -29.258 1.00 46.22 176 SER A O 1
#

Organism: NCBI:txid1318461

Mean predicted aligned error: 7.42 Å

Secondary structure (DSSP, 8-state):
-HHHHHHHHHHHHHHHHHHHHHHHHHHB-TTTSSB-HHHHTT--GGGSGGGS--HHHHHHHHHHHHHHHHHHHHHHHHTS-S--EE-TTS-EE-S--HHHHHHHHHHHHHHHHHHHHHHHS-SS-HHHHHHHHHHHHHHHHHHHGGGG-THHHHHHHT-TTTHHHHHHHHSTTS--

pLDDT: mean 87.89, std 8.42, range [46.22, 97.75]

Radius of gyration: 24.99 Å; Cα contacts (8 Å, |Δi|>4): 113; chains: 1; bounding box: 61×30×72 Å

Solvent-accessible surface area (backbone atoms only — not comparable to full-atom values): 10162 Å² total; per-residue (Å²): 113,61,72,58,51,64,74,38,44,68,58,50,54,52,48,50,54,53,50,49,52,54,52,47,66,79,51,35,35,94,88,76,70,45,66,49,71,79,55,61,75,65,56,55,67,83,75,36,72,93,66,48,82,48,74,66,54,51,50,51,51,52,54,51,45,53,54,50,48,51,51,53,51,43,50,60,40,58,68,44,79,43,56,73,42,78,43,90,93,72,49,71,50,55,33,34,44,64,38,51,54,61,55,42,50,54,52,52,49,52,52,39,52,56,49,48,58,56,42,69,75,48,93,82,43,73,67,59,39,50,47,44,51,53,51,38,55,53,48,50,57,55,54,60,52,48,74,80,41,66,63,44,57,50,40,33,44,68,31,94,88,46,29,64,66,44,50,62,65,75,41,67,84,56,84,133

Sequence (176 aa):
MIRRALRLKTSIELLLIKYKAQWEDENRSKKTGQVTQAKLAKKPRILRDENQLTDKDWEVLYHLEAILTVFETVVKTLEGDGHIRRRKQGWTGSYDNIWDVVLGYELLLNTLEEYKQLAADFPDPEHFRIGINLAWDKLDEYYQRLDETPIYYTAMALHPAFHWDWFDKTWAHKPS

InterPro domains:
  IPR012337 Ribonuclease H-like superfamily [SSF53098] (1-168)

Nearest PDB structures (foldseek):
  1f1m-assembly2_D  TM=5.718E-01  e=3.332E+00  Borreliella burgdorferi
  8anq-assembly2_T  TM=3.305E-01  e=5.662E+00  Sphingomonas paucimobilis

Foldseek 3Di:
DLVVCLVCVVVLVVVLVVVVVVLQVVQADPVPRGHDPVSVVVDDPSNDPVNDQDPLNNVLSVLVVVLVVLVVVLVVLQVWDQDFDQDPPRDTGGGNDLLSVLVSLVSSLVSLVVVLVVVVPRPDCPPSNVVSVVVNVVSVVVSVCCVVDCSNVVSQLPDPVRHPVVCCPSVVPPDD